Protein AF-A0A261PYW4-F1 (afdb_monomer_lite)

Foldseek 3Di:
DDDDPVCVVVVVVVVLVVDPCSVVVVVVVVVVVLVCCCPDPNVVVVCCQQQPFPFDDDDPDTDGDGPVVVVVVVVVVVVVVVVVVVVVCCCVPNPVVDPPPPPPD

Radius of gyration: 21.59 Å; chains: 1; bounding box: 51×36×65 Å

Structure (mmCIF, N/CA/C/O backbone):
data_AF-A0A261PYW4-F1
#
_entry.id   AF-A0A261PYW4-F1
#
loop_
_atom_site.group_PDB
_atom_site.id
_atom_site.type_symbol
_atom_site.label_atom_id
_atom_site.label_alt_id
_atom_site.label_comp_id
_atom_site.label_asym_id
_atom_site.label_entity_id
_atom_site.label_seq_id
_atom_site.pdbx_PDB_ins_code
_atom_site.Cartn_x
_atom_site.Cartn_y
_atom_site.Cartn_z
_atom_site.occupancy
_atom_site.B_iso_or_equiv
_atom_site.auth_seq_id
_atom_site.auth_comp_id
_atom_site.auth_asym_id
_atom_site.auth_atom_id
_atom_site.pdbx_PDB_model_num
ATOM 1 N N . MET A 1 1 ? -34.698 -8.906 -0.677 1.00 50.94 1 MET A N 1
ATOM 2 C CA . MET A 1 1 ? -33.302 -8.956 -0.192 1.00 50.94 1 MET A CA 1
ATOM 3 C C . MET A 1 1 ? -32.404 -9.249 -1.385 1.00 50.94 1 MET A C 1
ATOM 5 O O . MET A 1 1 ? -32.238 -10.400 -1.762 1.00 50.94 1 MET A O 1
ATOM 9 N N . SER A 1 2 ? -31.942 -8.202 -2.063 1.00 51.84 2 SER A N 1
ATOM 10 C CA . SER A 1 2 ? -31.101 -8.283 -3.260 1.00 51.84 2 SER A CA 1
ATOM 11 C C . SER A 1 2 ? -29.655 -8.541 -2.846 1.00 51.84 2 SER A C 1
ATOM 13 O O . SER A 1 2 ? -28.997 -7.639 -2.337 1.00 51.84 2 SER A O 1
ATOM 15 N N . GLN A 1 3 ? -29.177 -9.774 -3.022 1.00 60.50 3 GLN A N 1
ATOM 16 C CA . GLN A 1 3 ? -27.757 -10.088 -2.868 1.00 60.50 3 GLN A CA 1
ATOM 17 C C . GLN A 1 3 ? -27.005 -9.391 -4.001 1.00 60.50 3 GLN A C 1
ATOM 19 O O . GLN A 1 3 ? -27.249 -9.679 -5.173 1.00 60.50 3 GLN A O 1
ATOM 24 N N . THR A 1 4 ? -26.158 -8.423 -3.661 1.00 72.50 4 THR A N 1
ATOM 25 C CA . THR A 1 4 ? -25.351 -7.737 -4.668 1.00 72.50 4 THR A CA 1
ATOM 26 C C . THR A 1 4 ? -24.196 -8.657 -5.078 1.00 72.50 4 THR A C 1
ATOM 28 O O . THR A 1 4 ? -23.644 -9.350 -4.224 1.00 72.50 4 THR A O 1
ATOM 31 N N . PRO A 1 5 ? -23.800 -8.714 -6.362 1.00 69.12 5 PRO A N 1
ATOM 32 C CA . PRO A 1 5 ? -22.718 -9.599 -6.821 1.00 69.12 5 PRO A CA 1
ATOM 33 C C . PRO A 1 5 ? -21.370 -9.324 -6.127 1.00 69.12 5 PRO A C 1
ATOM 35 O O . PRO A 1 5 ? -20.513 -10.201 -6.055 1.00 69.12 5 PRO A O 1
ATOM 38 N N . ILE A 1 6 ? -21.217 -8.133 -5.549 1.00 68.44 6 ILE A N 1
ATOM 39 C CA . ILE A 1 6 ? -20.067 -7.711 -4.744 1.00 68.44 6 ILE A CA 1
ATOM 40 C C . ILE A 1 6 ? -19.944 -8.527 -3.445 1.00 68.44 6 ILE A C 1
ATOM 42 O O . ILE A 1 6 ? -18.831 -8.865 -3.041 1.00 68.44 6 ILE A O 1
ATOM 46 N N . ASP A 1 7 ? -21.057 -8.944 -2.832 1.00 68.75 7 ASP A N 1
ATOM 47 C CA . ASP A 1 7 ? -21.043 -9.709 -1.577 1.00 68.75 7 ASP A CA 1
ATOM 48 C C . ASP A 1 7 ? -20.369 -11.082 -1.716 1.00 68.75 7 ASP A C 1
ATOM 50 O O . ASP A 1 7 ? -19.802 -11.600 -0.754 1.00 68.75 7 ASP A O 1
ATOM 54 N N . VAL A 1 8 ? -20.398 -11.683 -2.908 1.00 69.25 8 VAL A N 1
ATOM 55 C CA . VAL A 1 8 ? -19.835 -13.023 -3.147 1.00 69.25 8 VAL A CA 1
ATOM 56 C C . VAL A 1 8 ? -18.305 -12.996 -3.107 1.00 69.25 8 VAL A C 1
ATOM 58 O O . VAL A 1 8 ? -17.688 -13.933 -2.604 1.00 69.25 8 VAL A O 1
ATOM 61 N N . VAL A 1 9 ? -17.698 -11.903 -3.575 1.00 71.12 9 VAL A N 1
ATOM 62 C CA . VAL A 1 9 ? -16.239 -11.716 -3.582 1.00 71.12 9 VAL A CA 1
ATOM 63 C C . VAL A 1 9 ? -15.749 -11.194 -2.228 1.00 71.12 9 VAL A C 1
ATOM 65 O O . VAL A 1 9 ? -14.712 -11.629 -1.728 1.00 71.12 9 VAL A O 1
ATOM 68 N N . VAL A 1 10 ? -16.515 -10.302 -1.594 1.00 74.00 10 VAL A N 1
ATOM 69 C CA . VAL A 1 10 ? -16.101 -9.633 -0.351 1.00 74.00 10 VAL A CA 1
ATOM 70 C C . VAL A 1 10 ? -16.253 -10.531 0.880 1.00 74.00 10 VAL A C 1
ATOM 72 O O . VAL A 1 10 ? -15.432 -10.443 1.789 1.00 74.00 10 VAL A O 1
ATOM 75 N N . ARG A 1 11 ? -17.240 -11.439 0.931 1.00 72.69 11 ARG A N 1
ATOM 76 C CA . ARG A 1 11 ? -17.457 -12.339 2.086 1.00 72.69 11 ARG A CA 1
ATOM 77 C C . ARG A 1 11 ? -16.244 -13.200 2.468 1.00 72.69 11 ARG A C 1
ATOM 79 O O . ARG A 1 11 ? -15.895 -13.201 3.650 1.00 72.69 11 ARG A O 1
ATOM 86 N N . PRO A 1 12 ? -15.591 -13.932 1.545 1.00 72.81 12 PRO A N 1
ATOM 87 C CA . PRO A 1 12 ? -14.400 -14.704 1.890 1.00 72.81 12 PRO A CA 1
ATOM 88 C C . PRO A 1 12 ? -13.248 -13.802 2.340 1.00 72.81 12 PRO A C 1
ATOM 90 O O . PRO A 1 12 ? -12.635 -14.090 3.363 1.00 72.81 12 PRO A O 1
ATOM 93 N N . ILE A 1 13 ? -13.016 -12.674 1.661 1.00 71.12 13 ILE A N 1
ATOM 94 C CA . ILE A 1 13 ? -11.970 -11.706 2.030 1.00 71.12 13 ILE A CA 1
ATOM 95 C C . ILE A 1 13 ? -12.221 -11.137 3.435 1.00 71.12 13 ILE A C 1
ATOM 97 O O . ILE A 1 13 ? -11.321 -11.125 4.266 1.00 71.12 13 ILE A O 1
ATOM 101 N N . SER A 1 14 ? -13.458 -10.746 3.745 1.00 71.50 14 SER A N 1
ATOM 102 C CA . SER A 1 14 ? -13.854 -10.214 5.054 1.00 71.50 14 SER A CA 1
ATOM 103 C C . SER A 1 14 ? -13.657 -11.231 6.182 1.00 71.50 14 SER A C 1
ATOM 105 O O . SER A 1 14 ? -13.142 -10.879 7.243 1.00 71.50 14 SER A O 1
ATOM 107 N N . LYS A 1 15 ? -13.997 -12.505 5.937 1.00 69.56 15 LYS A N 1
ATOM 108 C CA . LYS A 1 15 ? -13.799 -13.594 6.905 1.00 69.56 15 LYS A CA 1
ATOM 109 C C . LYS A 1 15 ? -12.317 -13.920 7.116 1.00 69.56 15 LYS A C 1
ATOM 111 O O . LYS A 1 15 ? -11.928 -14.235 8.234 1.00 69.56 15 LYS A O 1
ATOM 116 N N . PHE A 1 16 ? -11.501 -13.824 6.066 1.00 65.19 16 PHE A N 1
ATOM 117 C CA . PHE A 1 16 ? -10.048 -13.977 6.163 1.00 65.19 16 PHE A CA 1
ATOM 118 C C . PHE A 1 16 ? -9.401 -12.818 6.938 1.00 65.19 16 PHE A C 1
ATOM 120 O O . PHE A 1 16 ? -8.564 -13.066 7.802 1.00 65.19 16 PHE A O 1
ATOM 127 N N . ILE A 1 17 ? -9.820 -11.574 6.679 1.00 66.25 17 ILE A N 1
ATOM 128 C CA . ILE A 1 17 ? -9.297 -10.365 7.342 1.00 66.25 17 ILE A CA 1
ATOM 129 C C . ILE A 1 17 ? -9.703 -10.289 8.825 1.00 66.25 17 ILE A C 1
ATOM 131 O O . ILE A 1 17 ? -8.948 -9.751 9.626 1.00 66.25 17 ILE A O 1
ATOM 135 N N . HIS A 1 18 ? -10.851 -10.853 9.217 1.00 69.31 18 HIS A N 1
ATOM 136 C CA . HIS A 1 18 ? -11.322 -10.843 10.613 1.00 69.31 18 HIS A CA 1
ATOM 137 C C . HIS A 1 18 ? -10.465 -11.657 11.593 1.00 69.31 18 HIS A C 1
ATOM 139 O O . HIS A 1 18 ? -10.647 -11.541 12.802 1.00 69.31 18 HIS A O 1
ATOM 145 N N . GLN A 1 19 ? -9.554 -12.491 11.097 1.00 76.12 19 GLN A N 1
ATOM 146 C CA . GLN A 1 19 ? -8.654 -13.261 11.940 1.00 76.12 19 GLN A CA 1
ATOM 147 C C . GLN A 1 19 ? -7.342 -12.480 12.093 1.00 76.12 19 GLN A C 1
ATOM 149 O O . GLN A 1 19 ? -6.599 -12.325 11.124 1.00 76.12 19 GLN A O 1
ATOM 154 N N . GLU A 1 20 ? -7.038 -12.018 13.309 1.00 71.81 20 GLU A N 1
ATOM 155 C CA . GLU A 1 20 ? -5.895 -11.133 13.607 1.00 71.81 20 GLU A CA 1
ATOM 156 C C . GLU A 1 20 ? -4.545 -11.672 13.092 1.00 71.81 20 GLU A C 1
ATOM 158 O O . GLU A 1 20 ? -3.687 -10.909 12.659 1.00 71.81 20 GLU A O 1
ATOM 163 N N . TYR A 1 21 ? -4.371 -12.996 13.053 1.00 81.81 21 TYR A N 1
ATOM 164 C CA . TYR A 1 21 ? -3.135 -13.640 12.589 1.00 81.81 21 TYR A CA 1
ATOM 165 C C . TYR A 1 21 ? -3.011 -13.767 11.062 1.00 81.81 21 TYR A C 1
ATOM 167 O O . TYR A 1 21 ? -1.917 -14.020 10.554 1.00 81.81 21 TYR A O 1
ATOM 175 N N . THR A 1 22 ? -4.103 -13.610 10.308 1.00 84.06 22 THR A N 1
ATOM 176 C CA . THR A 1 22 ? -4.093 -13.805 8.848 1.00 84.06 22 THR A CA 1
ATOM 177 C C . THR A 1 22 ? -3.215 -12.776 8.147 1.00 84.06 22 THR A C 1
ATOM 179 O O . THR A 1 22 ? -2.485 -13.131 7.223 1.00 84.06 22 THR A O 1
ATOM 182 N N . SER A 1 23 ? -3.240 -11.519 8.594 1.00 83.56 23 SER A N 1
ATOM 183 C CA . SER A 1 23 ? -2.403 -10.454 8.027 1.00 83.56 23 SER A CA 1
ATOM 184 C C . SER A 1 23 ? -0.911 -10.780 8.170 1.00 83.56 23 SER A C 1
ATOM 186 O O . SER A 1 23 ? -0.159 -10.672 7.201 1.00 83.56 23 SER A O 1
ATOM 188 N N . GLY A 1 24 ? -0.501 -11.274 9.343 1.00 88.88 24 GLY A N 1
ATOM 189 C CA . GLY A 1 24 ? 0.873 -11.692 9.618 1.00 88.88 24 GLY A CA 1
ATOM 190 C C . GLY A 1 24 ? 1.323 -12.875 8.758 1.00 88.88 24 GLY A C 1
ATOM 191 O O . GLY A 1 24 ? 2.423 -12.849 8.209 1.00 88.88 24 GLY A O 1
ATOM 192 N N . ILE A 1 25 ? 0.464 -13.883 8.574 1.00 90.81 25 ILE A N 1
ATOM 193 C CA . ILE A 1 25 ? 0.765 -15.044 7.718 1.00 90.81 25 ILE A CA 1
ATOM 194 C C . ILE A 1 25 ? 0.918 -14.616 6.254 1.00 90.81 25 ILE A C 1
ATOM 196 O O . ILE A 1 25 ? 1.869 -15.029 5.592 1.00 90.81 25 ILE A O 1
ATOM 200 N N . VAL A 1 26 ? 0.015 -13.773 5.746 1.00 90.31 26 VAL A N 1
ATOM 201 C CA . VAL A 1 26 ? 0.079 -13.272 4.363 1.00 90.31 26 VAL A CA 1
ATOM 202 C C . VAL A 1 26 ? 1.351 -12.456 4.135 1.00 90.31 26 VAL A C 1
ATOM 204 O O . VAL A 1 26 ? 2.031 -12.658 3.125 1.00 90.31 26 VAL A O 1
ATOM 207 N N . LEU A 1 27 ? 1.717 -11.582 5.078 1.00 90.50 27 LEU A N 1
ATOM 208 C CA . LEU A 1 27 ? 2.959 -10.814 5.009 1.00 90.50 27 LEU A CA 1
ATOM 209 C C . LEU A 1 27 ? 4.182 -11.739 4.996 1.00 90.50 27 LEU A C 1
ATOM 211 O O . LEU A 1 27 ? 5.047 -11.604 4.133 1.00 90.50 27 LEU A O 1
ATOM 215 N N . PHE A 1 28 ? 4.231 -12.710 5.909 1.00 93.88 28 PHE A N 1
ATOM 216 C CA . PHE A 1 28 ? 5.331 -13.666 5.995 1.00 93.88 28 PHE A CA 1
ATOM 217 C C . PHE A 1 28 ? 5.498 -14.469 4.700 1.00 93.88 28 PHE A C 1
ATOM 219 O O . PHE A 1 28 ? 6.599 -14.542 4.156 1.00 93.88 28 PHE A O 1
ATOM 226 N N . LEU A 1 29 ? 4.404 -15.016 4.162 1.00 95.50 29 LEU A N 1
ATOM 227 C CA . LEU A 1 29 ? 4.424 -15.743 2.891 1.00 95.50 29 LEU A CA 1
ATOM 228 C C . LEU A 1 29 ? 4.878 -14.853 1.729 1.00 95.50 29 LEU A C 1
ATOM 230 O O . LEU A 1 29 ? 5.632 -15.317 0.878 1.00 95.50 29 LEU A O 1
ATOM 234 N N . SER A 1 30 ? 4.473 -13.581 1.716 1.00 92.44 30 SER A N 1
ATOM 235 C CA . SER A 1 30 ? 4.902 -12.615 0.697 1.00 92.44 30 SER A CA 1
ATOM 236 C C . SER A 1 30 ? 6.412 -12.369 0.750 1.00 92.44 30 SER A C 1
ATOM 238 O O . SER A 1 30 ? 7.073 -12.393 -0.287 1.00 92.44 30 SER A O 1
ATOM 240 N N . VAL A 1 31 ? 6.978 -12.202 1.951 1.00 93.75 31 VAL A N 1
ATOM 241 C CA . VAL A 1 31 ? 8.430 -12.036 2.150 1.00 93.75 31 VAL A CA 1
ATOM 242 C C . VAL A 1 31 ? 9.188 -13.285 1.711 1.00 93.75 31 VAL A C 1
ATOM 244 O O . VAL A 1 31 ? 10.166 -13.186 0.974 1.00 93.75 31 VAL A O 1
ATOM 247 N N . VAL A 1 32 ? 8.726 -14.467 2.124 1.00 95.69 32 VAL A N 1
ATOM 248 C CA . VAL A 1 32 ? 9.341 -15.742 1.737 1.00 95.69 32 VAL A CA 1
ATOM 249 C C . VAL A 1 32 ? 9.312 -15.912 0.217 1.00 95.69 32 VAL A C 1
ATOM 251 O O . VAL A 1 32 ? 10.343 -16.219 -0.378 1.00 95.69 32 VAL A O 1
ATOM 254 N N . ALA A 1 33 ? 8.172 -15.655 -0.428 1.00 91.19 33 ALA A N 1
ATOM 255 C CA . ALA A 1 33 ? 8.046 -15.720 -1.881 1.00 91.19 33 ALA A CA 1
ATOM 256 C C . ALA A 1 33 ? 8.985 -14.730 -2.592 1.00 91.19 33 ALA A C 1
ATOM 258 O O . ALA A 1 33 ? 9.651 -15.113 -3.553 1.00 91.19 33 ALA A O 1
ATOM 259 N N . ALA A 1 34 ? 9.091 -13.492 -2.098 1.00 88.06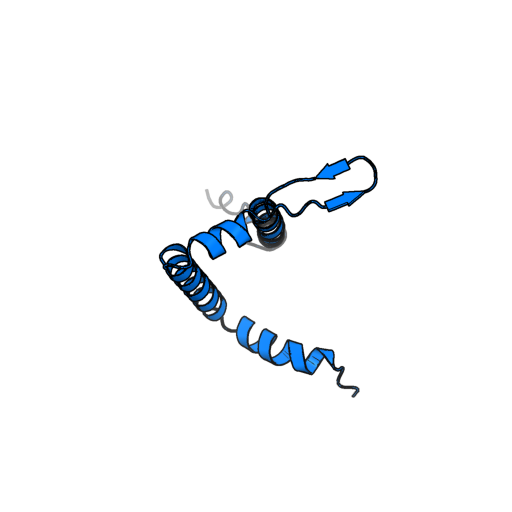 34 ALA A N 1
ATOM 260 C CA . ALA A 1 34 ? 10.003 -12.490 -2.644 1.00 88.06 34 ALA A CA 1
ATOM 261 C C . ALA A 1 34 ? 11.473 -12.925 -2.527 1.00 88.06 34 ALA A C 1
ATOM 263 O O . ALA A 1 34 ? 12.217 -12.833 -3.501 1.00 88.06 34 ALA A O 1
ATOM 264 N N . LEU A 1 35 ? 11.882 -13.464 -1.372 1.00 89.50 35 LEU A N 1
ATOM 265 C CA . LEU A 1 35 ? 13.235 -13.989 -1.167 1.00 89.50 35 LEU A CA 1
ATOM 266 C C . LEU A 1 35 ? 13.536 -15.164 -2.098 1.00 89.50 35 LEU A C 1
ATOM 268 O O . LEU A 1 35 ? 14.600 -15.189 -2.716 1.00 89.50 35 LEU A O 1
ATOM 272 N N . PHE A 1 36 ? 12.611 -16.117 -2.229 1.00 89.56 36 PHE A N 1
ATOM 273 C CA . PHE A 1 36 ? 12.777 -17.237 -3.155 1.00 89.56 36 PHE A CA 1
ATOM 274 C C . PHE A 1 36 ? 12.903 -16.761 -4.601 1.00 89.56 36 PHE A C 1
ATOM 276 O O . PHE A 1 36 ? 13.782 -17.236 -5.315 1.00 89.56 36 PHE A O 1
ATOM 283 N N . TRP A 1 37 ? 12.070 -15.810 -5.028 1.00 84.06 37 TRP A N 1
ATOM 284 C CA . TRP A 1 37 ? 12.119 -15.273 -6.385 1.00 84.06 37 TRP A CA 1
ATOM 285 C C . TRP A 1 37 ? 13.444 -14.544 -6.646 1.00 84.06 37 TRP A C 1
ATOM 287 O O . TRP A 1 37 ? 14.129 -14.864 -7.620 1.00 84.06 37 TRP A O 1
ATOM 297 N N . ALA A 1 38 ? 13.858 -13.652 -5.743 1.00 81.38 38 ALA A N 1
ATOM 298 C CA . ALA A 1 38 ? 15.088 -12.871 -5.873 1.00 81.38 38 ALA A CA 1
ATOM 299 C C . ALA A 1 38 ? 16.368 -13.729 -5.871 1.00 81.38 38 ALA A C 1
ATOM 301 O O . ALA A 1 38 ? 17.340 -13.370 -6.525 1.00 81.38 38 ALA A O 1
ATOM 302 N N . ASN A 1 39 ? 16.374 -14.871 -5.172 1.00 85.12 39 ASN A N 1
ATOM 303 C CA . ASN A 1 39 ? 17.524 -15.786 -5.120 1.00 85.12 39 ASN A CA 1
ATOM 304 C C . ASN A 1 39 ? 17.470 -16.907 -6.179 1.00 85.12 39 ASN A C 1
ATOM 306 O O . ASN A 1 39 ? 18.352 -17.765 -6.216 1.00 85.12 39 ASN A O 1
ATOM 310 N N . SER A 1 40 ? 16.433 -16.945 -7.021 1.00 82.44 40 SER A N 1
ATOM 311 C CA . SER A 1 40 ? 16.278 -17.983 -8.046 1.00 82.44 40 SER A CA 1
ATOM 312 C C . SER A 1 40 ? 17.060 -17.661 -9.333 1.00 82.44 40 SER A C 1
ATOM 314 O O . SER A 1 40 ? 17.381 -16.501 -9.584 1.00 82.44 40 SER A O 1
ATOM 316 N N . PRO A 1 41 ? 17.287 -18.643 -10.231 1.00 70.69 41 PRO A N 1
ATOM 317 C CA . PRO A 1 41 ? 17.839 -18.397 -11.571 1.00 70.69 41 PRO A CA 1
ATOM 318 C C . PRO A 1 41 ? 17.005 -17.424 -12.430 1.00 70.69 41 PRO A C 1
ATOM 320 O O . PRO A 1 41 ? 17.484 -16.950 -13.453 1.00 70.69 41 PRO A O 1
ATOM 323 N N . GLY A 1 42 ? 15.763 -17.123 -12.022 1.00 65.81 42 GLY A N 1
ATOM 324 C CA . GLY A 1 42 ? 14.898 -16.093 -12.602 1.00 65.81 42 GLY A CA 1
ATOM 325 C C . GLY A 1 42 ? 15.078 -14.700 -11.986 1.00 65.81 42 GLY A C 1
ATOM 326 O O . GLY A 1 42 ? 14.205 -13.852 -12.171 1.00 65.81 42 GLY A O 1
ATOM 327 N N . ALA A 1 43 ? 16.169 -14.452 -11.251 1.00 66.12 43 ALA A N 1
ATOM 328 C CA . ALA A 1 43 ? 16.481 -13.154 -10.653 1.00 66.12 43 ALA A CA 1
ATOM 329 C C . ALA A 1 43 ? 16.488 -12.015 -11.686 1.00 66.12 43 ALA A C 1
ATOM 331 O O . ALA A 1 43 ? 15.970 -10.943 -11.395 1.00 66.12 43 ALA A O 1
ATOM 332 N N . GLU A 1 44 ? 16.957 -12.247 -12.920 1.00 65.81 44 GLU A N 1
ATOM 333 C CA . GLU A 1 44 ? 16.845 -11.241 -13.990 1.00 65.81 44 GLU A CA 1
ATOM 334 C C . GLU A 1 44 ? 15.390 -10.866 -14.290 1.00 65.81 44 GLU A C 1
ATOM 336 O O . GLU A 1 44 ? 15.094 -9.691 -14.467 1.00 65.81 44 GLU A O 1
ATOM 341 N N . SER A 1 45 ? 14.456 -11.823 -14.282 1.00 71.12 45 SER A N 1
ATOM 342 C CA . SER A 1 45 ? 13.031 -11.522 -14.463 1.00 71.12 45 SER A CA 1
ATOM 343 C C . SER A 1 45 ? 12.458 -10.740 -13.281 1.00 71.12 45 SER A C 1
ATOM 345 O O . SER A 1 45 ? 11.568 -9.921 -13.489 1.00 71.12 45 SER A O 1
ATOM 347 N N . TYR A 1 46 ? 12.944 -10.978 -12.059 1.00 68.12 46 TYR A N 1
ATOM 348 C CA . TYR A 1 46 ? 12.573 -10.177 -10.893 1.00 68.12 46 TYR A CA 1
ATOM 349 C C . TYR A 1 46 ? 13.070 -8.738 -11.068 1.00 68.12 46 TYR A C 1
ATOM 351 O O . TYR A 1 46 ? 12.272 -7.806 -11.028 1.00 68.12 46 TYR A O 1
ATOM 359 N N . HIS A 1 47 ? 14.358 -8.556 -11.363 1.00 68.88 47 HIS A N 1
ATOM 360 C CA . HIS A 1 47 ? 14.933 -7.237 -11.614 1.00 68.88 47 HIS A CA 1
ATOM 361 C C . HIS A 1 47 ? 14.230 -6.516 -12.765 1.00 68.88 47 HIS A C 1
ATOM 363 O O . HIS A 1 47 ? 13.851 -5.367 -12.596 1.00 68.88 47 HIS A O 1
ATOM 369 N N . HIS A 1 48 ? 13.918 -7.200 -13.868 1.00 70.31 48 HIS A N 1
ATOM 370 C CA . HIS A 1 48 ? 13.208 -6.601 -14.998 1.00 70.31 48 HIS A CA 1
ATOM 371 C C . HIS A 1 48 ? 11.806 -6.104 -14.619 1.00 70.31 48 HIS A C 1
ATOM 373 O O . HIS A 1 48 ? 11.407 -5.021 -15.035 1.00 70.31 48 HIS A O 1
ATOM 379 N N . VAL A 1 49 ? 11.059 -6.852 -13.798 1.00 70.19 49 VAL A N 1
ATOM 380 C CA . VAL A 1 49 ? 9.737 -6.426 -13.301 1.00 70.19 49 VAL A CA 1
ATOM 381 C C . VAL A 1 49 ? 9.857 -5.222 -12.359 1.00 70.19 49 VAL A C 1
ATOM 383 O O . VAL A 1 49 ? 9.060 -4.291 -12.452 1.00 70.19 49 VAL A O 1
ATOM 386 N N . TRP A 1 50 ? 10.858 -5.207 -11.476 1.00 66.88 50 TRP A N 1
ATOM 387 C CA . TRP A 1 50 ? 11.073 -4.126 -10.502 1.00 66.88 50 TRP A CA 1
ATOM 388 C C . TRP A 1 50 ? 11.697 -2.854 -11.110 1.00 66.88 50 TRP A C 1
ATOM 390 O O . TRP A 1 50 ? 11.440 -1.747 -10.625 1.00 66.88 50 TRP A O 1
ATOM 400 N N . GLU A 1 51 ? 12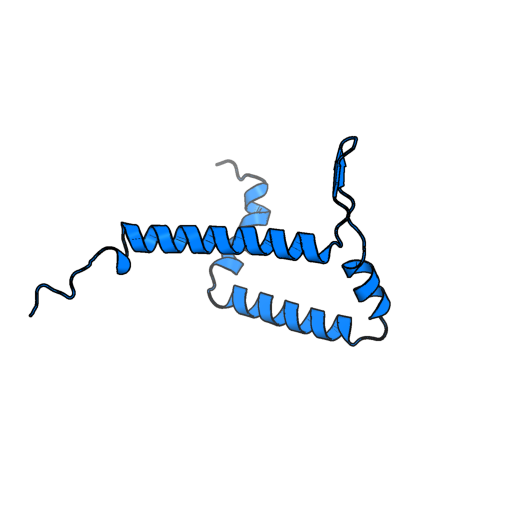.484 -3.003 -12.176 1.00 65.56 51 GLU A N 1
ATOM 401 C CA . GLU A 1 51 ? 13.099 -1.928 -12.967 1.00 65.56 51 GLU A CA 1
ATOM 402 C C . GLU A 1 51 ? 12.231 -1.488 -14.148 1.00 65.56 51 GLU A C 1
ATOM 404 O O . GLU A 1 51 ? 12.590 -0.535 -14.836 1.00 65.56 51 GLU A O 1
ATOM 409 N N . THR A 1 52 ? 11.079 -2.130 -14.383 1.00 65.94 52 THR A N 1
ATOM 410 C CA . THR A 1 52 ? 10.129 -1.659 -15.395 1.00 65.94 52 THR A CA 1
ATOM 411 C C . THR A 1 52 ? 9.722 -0.228 -15.036 1.00 65.94 52 THR A C 1
ATOM 413 O O . THR A 1 52 ? 9.004 0.013 -14.062 1.00 65.94 52 THR A O 1
ATOM 416 N N . SER A 1 53 ? 10.215 0.732 -15.817 1.00 59.91 53 SER A N 1
ATOM 417 C CA . SER A 1 53 ? 9.850 2.140 -15.711 1.00 59.91 53 SER A CA 1
ATOM 418 C C . SER A 1 53 ? 8.378 2.302 -16.058 1.00 59.91 53 SER A C 1
ATOM 420 O O . SER A 1 53 ? 7.972 2.153 -17.214 1.00 59.91 53 SER A O 1
ATOM 422 N N . LEU A 1 54 ? 7.561 2.606 -15.049 1.00 59.69 54 LEU A N 1
ATOM 423 C CA . LEU A 1 54 ? 6.171 2.969 -15.267 1.00 59.69 54 LEU A CA 1
ATOM 424 C C . LEU A 1 54 ? 6.129 4.475 -15.529 1.00 59.69 54 LEU A C 1
ATOM 426 O O . LEU A 1 54 ? 6.046 5.285 -14.607 1.00 59.69 54 LEU A O 1
ATOM 430 N N . SER A 1 55 ? 6.229 4.845 -16.804 1.00 56.81 55 SER A N 1
ATOM 431 C CA . SER A 1 55 ? 6.143 6.240 -17.221 1.00 56.81 55 SER A CA 1
ATOM 432 C C . SER A 1 55 ? 4.676 6.638 -17.373 1.00 56.81 55 SER A C 1
ATOM 434 O O . SER A 1 55 ? 4.002 6.236 -18.324 1.00 56.81 55 SER A O 1
ATOM 436 N N . VAL A 1 56 ? 4.154 7.398 -16.409 1.00 58.34 56 VAL A N 1
ATOM 437 C CA . VAL A 1 56 ? 2.793 7.950 -16.460 1.00 58.34 56 VAL A CA 1
ATOM 438 C C . VAL A 1 56 ? 2.918 9.457 -16.642 1.00 58.34 56 VAL A C 1
ATOM 440 O O . VAL A 1 56 ? 3.442 10.158 -15.778 1.00 58.34 56 VAL A O 1
ATOM 443 N N . GLY A 1 57 ? 2.471 9.967 -17.788 1.00 57.03 57 GLY A N 1
ATOM 444 C CA . GLY A 1 57 ? 2.590 11.384 -18.115 1.00 57.03 57 GLY A CA 1
ATOM 445 C C . GLY A 1 57 ? 1.451 11.893 -18.988 1.00 57.03 57 GLY A C 1
ATOM 446 O O . GLY A 1 57 ? 0.940 11.178 -19.849 1.00 57.03 57 GLY A O 1
ATOM 447 N N . VAL A 1 58 ? 1.058 13.148 -18.764 1.00 51.31 58 VAL A N 1
ATOM 448 C CA . VAL A 1 58 ? 0.103 13.885 -19.602 1.00 51.31 58 VAL A CA 1
ATOM 449 C C . VAL A 1 58 ? 0.830 15.094 -20.189 1.00 51.31 58 VAL A C 1
ATOM 451 O O . VAL A 1 58 ? 1.363 15.933 -19.461 1.00 51.31 58 VAL A O 1
ATOM 454 N N . ALA A 1 59 ? 0.847 15.181 -21.519 1.00 68.31 59 ALA A N 1
ATOM 455 C CA . ALA A 1 59 ? 1.516 16.225 -22.297 1.00 68.31 59 ALA A CA 1
ATOM 456 C C . ALA A 1 59 ? 3.034 16.355 -22.029 1.00 68.31 59 ALA A C 1
ATOM 458 O O . ALA A 1 59 ? 3.812 15.651 -22.661 1.00 68.31 59 ALA A O 1
ATOM 459 N N . GLN A 1 60 ? 3.460 17.269 -21.147 1.00 64.62 60 GLN A N 1
ATOM 460 C CA . GLN A 1 60 ? 4.876 17.629 -20.927 1.00 64.62 60 GLN A CA 1
ATOM 461 C C . GLN A 1 60 ? 5.433 17.180 -19.567 1.00 64.62 60 GLN A C 1
ATOM 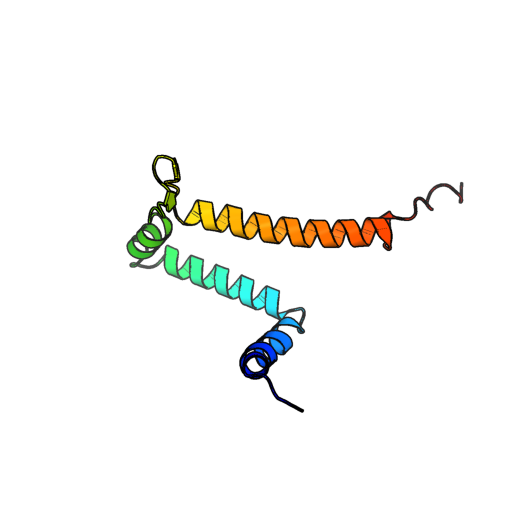463 O O . GLN A 1 60 ? 6.632 17.299 -19.334 1.00 64.62 60 GLN A O 1
ATOM 468 N N . HIS A 1 61 ? 4.584 16.685 -18.662 1.00 55.28 61 HIS A N 1
ATOM 469 C CA . HIS A 1 61 ? 5.030 16.143 -17.379 1.00 55.28 61 HIS A CA 1
ATOM 470 C C . HIS A 1 61 ? 5.122 14.629 -17.499 1.00 55.28 61 HIS A C 1
ATOM 472 O O . HIS A 1 61 ? 4.102 13.941 -17.507 1.00 55.28 61 HIS A O 1
ATOM 478 N N . VAL A 1 62 ? 6.348 14.132 -17.626 1.00 58.91 62 VAL A N 1
ATOM 479 C CA . VAL A 1 62 ? 6.652 12.703 -17.647 1.00 58.91 62 VAL A CA 1
ATOM 480 C C . VAL A 1 62 ? 7.222 12.342 -16.282 1.00 58.91 62 VAL A C 1
ATOM 482 O O . VAL A 1 62 ? 8.331 12.753 -15.949 1.00 58.91 62 VAL A O 1
ATOM 485 N N . PHE A 1 63 ? 6.456 11.601 -15.483 1.00 59.12 63 PHE A N 1
ATOM 486 C CA . PHE A 1 63 ? 6.981 10.964 -14.281 1.00 59.12 63 PHE A CA 1
ATOM 487 C C . PHE A 1 63 ? 7.532 9.598 -14.679 1.00 59.12 63 PHE A C 1
ATOM 489 O O . PHE A 1 63 ? 6.788 8.625 -14.785 1.00 59.12 63 PHE A O 1
ATOM 496 N N . ASP A 1 64 ? 8.833 9.554 -14.956 1.00 63.69 64 ASP A N 1
ATOM 497 C CA . ASP A 1 64 ? 9.571 8.317 -15.202 1.00 63.69 64 ASP A CA 1
ATOM 498 C C . ASP A 1 64 ? 10.220 7.865 -13.895 1.00 63.69 64 ASP A C 1
ATOM 500 O O . ASP A 1 64 ? 11.336 8.258 -13.549 1.00 63.69 64 ASP A O 1
ATOM 504 N N . HIS A 1 65 ? 9.462 7.090 -13.124 1.0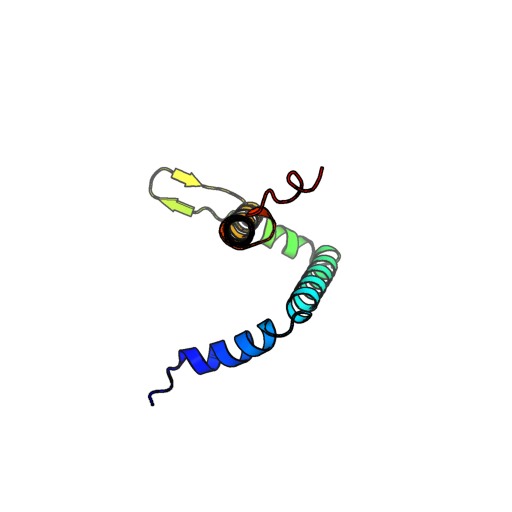0 66.81 65 HIS A N 1
ATOM 505 C CA . HIS A 1 65 ? 9.991 6.417 -11.951 1.00 66.81 65 HIS A CA 1
ATOM 506 C C . HIS A 1 65 ? 9.828 4.906 -12.102 1.00 66.81 65 HIS A C 1
ATOM 508 O O . HIS A 1 65 ? 8.794 4.437 -12.595 1.00 66.81 65 HIS A O 1
ATOM 514 N N . PRO A 1 66 ? 10.826 4.128 -11.649 1.00 73.75 66 PRO A N 1
ATOM 515 C CA . PRO A 1 66 ? 10.708 2.684 -11.573 1.00 73.75 66 PRO A CA 1
ATOM 516 C C . PRO A 1 66 ? 9.462 2.272 -10.787 1.00 73.75 66 PRO A C 1
ATOM 518 O O . PRO A 1 66 ? 9.099 2.917 -9.796 1.00 73.75 66 PRO A O 1
ATOM 521 N N . LEU A 1 67 ? 8.844 1.159 -11.182 1.00 77.25 67 LEU A N 1
ATOM 522 C CA . LEU A 1 67 ? 7.643 0.624 -10.537 1.00 77.25 67 LEU A CA 1
ATOM 523 C C . LEU A 1 67 ? 7.792 0.481 -9.010 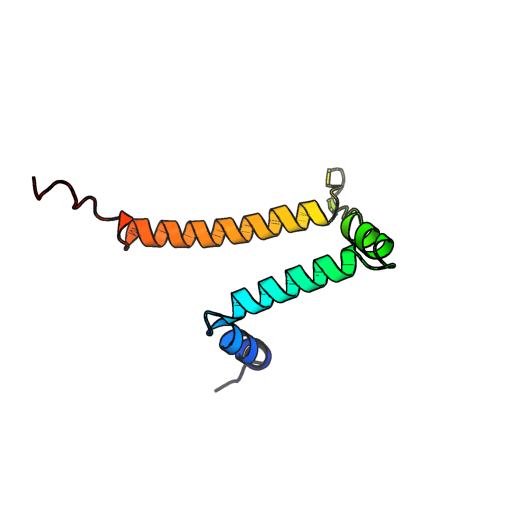1.00 77.25 67 LEU A C 1
ATOM 525 O O . LEU A 1 67 ? 6.843 0.709 -8.262 1.00 77.25 67 LEU A O 1
ATOM 529 N N . HIS A 1 68 ? 8.993 0.151 -8.535 1.00 76.75 68 HIS A N 1
ATOM 530 C CA . HIS A 1 68 ? 9.257 -0.019 -7.109 1.00 76.75 68 HIS A CA 1
ATOM 531 C C . HIS A 1 68 ? 9.086 1.258 -6.279 1.00 76.75 68 HIS A C 1
ATOM 533 O O . HIS A 1 68 ? 8.631 1.171 -5.140 1.00 76.75 68 HIS A O 1
ATOM 539 N N . ILE A 1 69 ? 9.415 2.427 -6.840 1.00 79.75 69 ILE A N 1
ATOM 540 C CA . ILE A 1 69 ? 9.245 3.722 -6.166 1.00 79.75 69 ILE A CA 1
ATOM 541 C C . ILE A 1 69 ? 7.755 4.017 -6.012 1.00 79.75 69 ILE A C 1
ATOM 543 O O . ILE A 1 69 ? 7.291 4.299 -4.913 1.00 79.75 69 ILE A O 1
ATOM 547 N N . TRP A 1 70 ? 6.985 3.829 -7.086 1.00 83.19 70 TRP A N 1
ATOM 548 C CA . TRP A 1 70 ? 5.533 4.004 -7.069 1.00 83.19 70 TRP A CA 1
ATOM 549 C C . TRP A 1 70 ? 4.836 3.109 -6.044 1.00 83.19 70 TRP A C 1
ATOM 551 O O . TRP A 1 70 ? 3.956 3.567 -5.315 1.00 83.19 70 TRP A O 1
ATOM 561 N N . ILE A 1 71 ? 5.220 1.830 -5.982 1.00 85.00 71 ILE A N 1
ATOM 562 C CA . ILE A 1 71 ? 4.651 0.887 -5.014 1.00 85.00 71 ILE A CA 1
ATOM 563 C C . ILE A 1 71 ? 5.021 1.300 -3.589 1.00 85.00 71 ILE A C 1
ATOM 565 O O . ILE A 1 71 ? 4.155 1.267 -2.716 1.00 85.00 71 ILE A O 1
ATOM 569 N N . ASN A 1 72 ? 6.275 1.694 -3.347 1.00 89.31 72 ASN A N 1
ATOM 570 C CA . ASN A 1 72 ? 6.723 2.124 -2.026 1.00 89.31 72 ASN A CA 1
ATOM 571 C C . ASN A 1 72 ? 5.932 3.347 -1.551 1.00 89.31 72 ASN A C 1
ATOM 573 O O . ASN A 1 72 ? 5.305 3.289 -0.494 1.00 89.31 72 ASN A O 1
ATOM 577 N N . ASP A 1 73 ? 5.862 4.391 -2.375 1.00 88.81 73 ASP A N 1
ATOM 578 C CA . ASP A 1 73 ? 5.158 5.628 -2.045 1.00 88.81 73 ASP A CA 1
ATOM 579 C C . ASP A 1 73 ? 3.650 5.398 -1.880 1.00 88.81 73 ASP A C 1
ATOM 581 O O . ASP A 1 73 ? 3.037 5.900 -0.936 1.00 88.81 73 ASP A O 1
ATOM 585 N N . GLY A 1 74 ? 3.041 4.589 -2.753 1.00 90.50 74 GLY A N 1
ATOM 586 C CA . GLY A 1 74 ? 1.620 4.251 -2.678 1.00 90.50 74 GLY A CA 1
ATOM 587 C C . GLY A 1 74 ? 1.264 3.446 -1.427 1.00 90.50 74 GLY A C 1
ATOM 588 O O . GLY A 1 74 ? 0.313 3.784 -0.718 1.00 90.50 74 GLY A O 1
ATOM 589 N N . LEU A 1 75 ? 2.037 2.399 -1.117 1.00 91.19 75 LEU A N 1
ATOM 590 C CA . LEU A 1 75 ? 1.834 1.600 0.095 1.00 91.19 75 LEU A CA 1
ATOM 591 C C . LEU A 1 75 ? 2.115 2.417 1.359 1.00 91.19 75 LEU A C 1
ATOM 593 O O . LEU A 1 75 ? 1.351 2.315 2.319 1.00 91.19 75 LEU A O 1
ATOM 597 N N . MET A 1 76 ? 3.151 3.260 1.354 1.00 92.56 76 MET A N 1
ATOM 598 C CA . MET A 1 76 ? 3.437 4.194 2.446 1.00 92.56 76 MET A CA 1
ATOM 599 C C . MET A 1 76 ? 2.281 5.165 2.665 1.00 92.56 76 MET A C 1
ATOM 601 O O . MET A 1 76 ? 1.872 5.360 3.806 1.00 92.56 76 MET A O 1
ATOM 605 N N . ALA A 1 77 ? 1.706 5.730 1.602 1.00 95.00 77 ALA A N 1
ATOM 606 C CA . ALA A 1 77 ? 0.559 6.625 1.715 1.00 95.00 77 ALA A CA 1
ATOM 607 C C . ALA A 1 77 ? -0.637 5.936 2.394 1.00 95.00 77 ALA A C 1
ATOM 609 O O . ALA A 1 77 ? -1.237 6.506 3.305 1.00 95.00 77 ALA A O 1
ATOM 610 N N . VAL A 1 78 ? -0.949 4.691 2.013 1.00 94.25 78 VAL A N 1
ATOM 611 C CA . VAL A 1 78 ? -2.011 3.900 2.662 1.00 94.25 78 VAL A CA 1
ATOM 612 C C . VAL A 1 78 ? -1.660 3.586 4.120 1.00 94.25 78 VAL A C 1
ATOM 614 O O . VAL A 1 78 ? -2.508 3.747 4.998 1.00 94.25 78 VAL A O 1
ATOM 617 N N . PHE A 1 79 ? -0.420 3.181 4.400 1.00 92.38 79 PHE A N 1
ATOM 618 C CA . PHE A 1 79 ? 0.053 2.891 5.754 1.00 92.38 79 PHE A CA 1
ATOM 619 C C . PHE A 1 79 ? -0.069 4.113 6.672 1.00 92.38 79 PHE A C 1
ATOM 621 O O . PHE A 1 79 ? -0.711 4.040 7.721 1.00 92.38 79 PHE A O 1
ATOM 628 N N . PHE A 1 80 ? 0.475 5.258 6.256 1.00 95.06 80 PHE A N 1
ATOM 629 C CA . PHE A 1 80 ? 0.401 6.505 7.014 1.00 95.06 80 PHE A 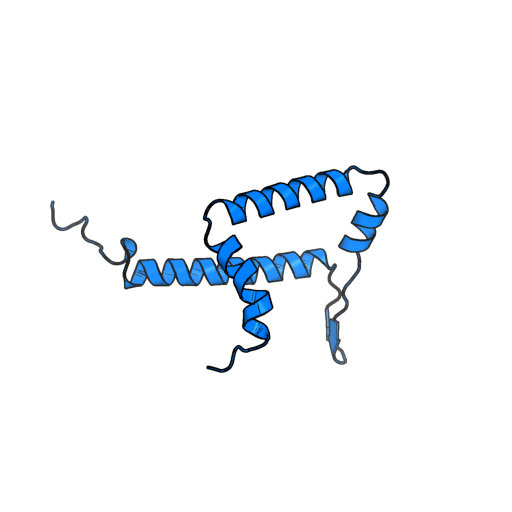CA 1
ATOM 630 C C . PHE A 1 80 ? -1.026 7.017 7.160 1.00 95.06 80 PHE A C 1
ATOM 632 O O . PHE A 1 80 ? -1.356 7.592 8.194 1.00 95.06 80 PHE A O 1
ATOM 639 N N . PHE A 1 81 ? -1.887 6.793 6.169 1.00 95.88 81 PHE A N 1
ATOM 640 C CA . PHE A 1 81 ? -3.299 7.124 6.287 1.00 95.88 81 PHE A CA 1
ATOM 641 C C . PHE A 1 81 ? -3.976 6.319 7.403 1.00 95.88 81 PHE A C 1
ATOM 643 O O . PHE A 1 81 ? -4.608 6.908 8.278 1.00 95.88 81 PHE A O 1
ATOM 650 N N . VAL A 1 82 ? -3.806 4.992 7.418 1.00 94.00 82 VAL A N 1
ATOM 651 C CA . VAL A 1 82 ? -4.384 4.120 8.457 1.00 94.00 82 VAL A CA 1
ATOM 652 C C . VAL A 1 82 ? -3.827 4.466 9.836 1.00 94.00 82 VAL A C 1
ATOM 654 O O . VAL A 1 82 ? -4.602 4.667 10.769 1.00 94.00 82 VAL A O 1
ATOM 657 N N . ILE A 1 83 ? -2.506 4.616 9.958 1.00 94.25 83 ILE A N 1
ATOM 658 C CA . ILE A 1 83 ? -1.863 5.028 11.212 1.00 94.25 83 ILE A CA 1
ATOM 659 C C . ILE A 1 83 ? -2.349 6.411 11.653 1.00 94.25 83 ILE A C 1
ATOM 661 O O . ILE A 1 83 ? -2.614 6.620 12.831 1.00 94.25 83 ILE A O 1
ATOM 665 N N . GLY A 1 84 ? -2.521 7.353 10.727 1.00 95.06 84 GLY A N 1
ATOM 666 C CA . GLY A 1 84 ? -3.043 8.684 11.028 1.00 95.06 84 GLY A CA 1
ATOM 667 C C . GLY A 1 84 ? -4.483 8.656 11.546 1.00 95.06 84 GLY A C 1
ATOM 668 O O . GLY A 1 84 ? -4.819 9.405 12.464 1.00 95.06 84 GLY A O 1
ATOM 669 N N . LEU A 1 85 ? -5.333 7.781 10.999 1.00 94.56 85 LEU A N 1
ATOM 670 C CA . LEU A 1 85 ? -6.692 7.568 11.503 1.00 94.56 85 LEU A CA 1
ATOM 671 C C . LEU A 1 85 ? -6.694 6.947 12.899 1.00 94.56 85 LEU A C 1
ATOM 673 O O . LEU A 1 85 ? -7.465 7.391 13.751 1.00 94.56 85 LEU A O 1
ATOM 677 N N . GLU A 1 86 ? -5.831 5.961 13.132 1.00 91.44 86 GLU A N 1
ATOM 678 C CA . GLU A 1 86 ? -5.693 5.306 14.431 1.00 91.44 86 GLU A CA 1
ATOM 679 C C . GLU A 1 86 ? -5.205 6.296 15.491 1.00 91.44 86 GLU A C 1
ATOM 681 O O . GLU A 1 86 ? -5.835 6.466 16.532 1.00 91.44 86 GLU A O 1
ATOM 686 N N . LEU A 1 87 ? -4.170 7.069 15.160 1.00 91.94 87 LEU A N 1
ATOM 687 C CA . LEU A 1 87 ? -3.651 8.120 16.022 1.00 91.94 87 LEU A CA 1
ATOM 688 C C . LEU A 1 87 ? -4.738 9.160 16.329 1.00 91.94 87 LEU A C 1
ATOM 690 O O . LEU A 1 87 ? -4.973 9.494 17.487 1.00 91.94 87 LEU A O 1
ATOM 694 N N . LYS A 1 88 ? -5.480 9.634 15.318 1.00 91.19 88 LYS A N 1
ATOM 695 C CA . LYS A 1 88 ? -6.606 10.562 15.525 1.00 91.19 88 LYS A CA 1
ATOM 696 C C . LYS A 1 88 ? -7.672 9.972 16.460 1.00 91.19 88 LYS A C 1
ATOM 698 O O . LYS A 1 88 ? -8.197 10.698 17.306 1.00 91.19 88 LYS A O 1
ATOM 703 N N . ARG A 1 89 ? -8.002 8.683 16.312 1.00 90.31 89 ARG A N 1
ATOM 704 C CA . ARG A 1 89 ? -8.948 7.965 17.184 1.00 90.31 89 ARG A CA 1
ATOM 705 C C . ARG A 1 89 ? -8.455 7.968 18.631 1.00 90.31 89 ARG A C 1
ATOM 707 O O . ARG A 1 89 ? -9.231 8.297 19.526 1.00 90.31 89 ARG A O 1
ATOM 714 N N . GLU A 1 90 ? -7.178 7.668 18.849 1.00 87.12 90 GLU A N 1
ATOM 715 C CA . GLU A 1 90 ? -6.562 7.661 20.179 1.00 87.12 90 GLU A CA 1
ATOM 716 C C . GLU A 1 90 ? -6.501 9.054 20.818 1.00 87.12 90 GLU A C 1
ATOM 718 O O . GLU A 1 90 ? -6.792 9.194 22.004 1.00 87.12 90 GLU A O 1
ATOM 723 N N . PHE A 1 91 ? -6.212 10.100 20.041 1.00 87.25 91 PHE A N 1
ATOM 724 C CA . PHE A 1 91 ? -6.230 11.485 20.527 1.00 87.25 91 PHE A CA 1
ATOM 725 C C . PHE A 1 91 ? -7.631 11.958 20.942 1.00 87.25 91 PHE A C 1
ATOM 727 O O . PHE A 1 91 ? -7.772 12.716 21.903 1.00 87.25 91 PHE A O 1
ATOM 734 N N . MET A 1 92 ? -8.676 11.556 20.212 1.00 85.62 92 MET A N 1
ATOM 735 C CA . MET A 1 92 ? -10.044 12.024 20.465 1.00 85.62 92 MET A CA 1
ATOM 736 C C . MET A 1 92 ? -10.787 11.216 21.533 1.00 85.62 92 MET A C 1
ATOM 738 O O . MET A 1 92 ? -11.627 11.776 22.231 1.00 85.62 92 MET A O 1
ATOM 742 N N . ALA A 1 93 ? -10.544 9.909 21.612 1.00 78.88 93 ALA A N 1
ATOM 743 C CA . ALA A 1 93 ? -11.344 8.992 22.426 1.00 78.88 93 ALA A CA 1
ATOM 744 C C . ALA A 1 93 ? -10.520 7.900 23.126 1.00 78.88 93 ALA A C 1
ATOM 746 O O . ALA A 1 93 ? -11.096 7.044 23.797 1.00 78.88 93 ALA A O 1
ATOM 747 N N . GLY A 1 94 ? -9.199 7.890 22.942 1.00 71.56 94 GLY A N 1
ATOM 748 C CA . GLY A 1 94 ? -8.296 6.922 23.554 1.00 71.56 94 GLY A CA 1
ATOM 749 C C . GLY A 1 94 ? -7.481 7.507 24.703 1.00 71.56 94 GLY A C 1
ATOM 750 O O . GLY A 1 94 ? -7.732 8.605 25.200 1.00 71.56 94 GLY A O 1
ATOM 751 N N . GLU A 1 95 ? -6.479 6.744 25.124 1.00 65.50 95 GLU A N 1
ATOM 752 C CA . GLU A 1 95 ? -5.663 7.027 26.310 1.00 65.50 95 GLU A CA 1
ATOM 753 C C . GLU A 1 95 ? -4.823 8.308 26.180 1.00 65.50 95 GLU A C 1
ATOM 755 O O . GLU A 1 95 ? -4.547 8.965 27.181 1.00 65.50 95 GLU A O 1
ATOM 760 N N . LEU A 1 96 ? -4.492 8.723 24.950 1.00 66.06 96 LEU A N 1
ATOM 761 C CA . LEU A 1 96 ? -3.769 9.969 24.657 1.00 66.06 96 LEU A CA 1
ATOM 762 C C . LEU A 1 96 ? -4.624 11.234 24.836 1.00 66.06 96 LEU A C 1
ATOM 764 O O . LEU A 1 96 ? -4.088 12.341 24.844 1.00 66.06 96 LEU A O 1
ATOM 768 N N . SER A 1 97 ? -5.944 11.090 24.975 1.00 65.88 97 SER A N 1
ATOM 769 C CA . SER A 1 97 ? -6.859 12.216 25.189 1.00 65.88 97 SER A CA 1
ATOM 770 C C . SER A 1 97 ? -6.806 12.751 26.626 1.00 65.88 97 SER A C 1
ATOM 772 O O . SER A 1 97 ? -7.084 13.925 26.876 1.00 65.88 97 SER A O 1
ATOM 774 N N . ALA A 1 98 ? -6.435 11.901 27.590 1.00 65.44 98 ALA A N 1
ATOM 775 C CA . ALA A 1 98 ? -6.485 12.230 29.006 1.00 65.44 98 ALA A CA 1
ATOM 776 C C . ALA A 1 98 ? -5.084 12.496 29.573 1.00 65.44 98 ALA A C 1
ATOM 778 O O . ALA A 1 98 ? -4.370 11.581 29.979 1.00 65.44 98 ALA A O 1
ATOM 779 N N . THR A 1 99 ? -4.727 13.771 29.732 1.00 62.88 99 THR A N 1
ATOM 780 C CA . THR A 1 99 ? -3.634 14.207 30.621 1.00 62.88 99 THR A CA 1
ATOM 781 C C . THR A 1 99 ? -4.045 14.005 32.092 1.00 62.88 99 THR A C 1
ATOM 783 O O . THR A 1 99 ? -4.140 14.956 32.858 1.00 62.88 99 THR A O 1
ATOM 786 N N . ASN A 1 100 ? -4.358 12.774 32.513 1.00 56.31 100 ASN A N 1
ATOM 787 C CA . ASN A 1 100 ? -4.829 12.480 33.877 1.00 56.31 100 ASN A CA 1
ATOM 788 C C . ASN A 1 100 ? -3.698 12.090 34.848 1.00 56.31 100 ASN A C 1
ATOM 790 O O . ASN A 1 100 ? -3.958 11.784 36.008 1.00 56.31 100 ASN A O 1
ATOM 794 N N . GLY A 1 101 ? -2.438 12.131 34.403 1.00 58.12 101 GLY A N 1
ATOM 795 C CA . GLY A 1 101 ? -1.264 11.797 35.219 1.00 58.12 101 GLY A CA 1
ATOM 796 C C . GLY A 1 101 ? -0.781 12.890 36.185 1.00 58.12 101 GLY A C 1
ATOM 797 O O . GLY A 1 101 ? 0.195 12.659 36.888 1.00 58.12 101 GLY A O 1
ATOM 798 N N . LEU A 1 102 ? -1.418 14.068 36.229 1.00 60.59 102 LEU A N 1
ATOM 799 C CA . LEU A 1 102 ? -0.949 15.224 37.019 1.00 60.59 102 LEU A CA 1
ATOM 800 C C . LEU A 1 102 ? -1.877 15.643 38.175 1.00 60.59 102 LEU A C 1
ATOM 802 O O . LEU A 1 102 ? -1.527 16.559 38.904 1.00 60.59 102 LEU A O 1
ATOM 806 N N . ASN A 1 103 ? -3.023 14.980 38.375 1.00 56.62 103 ASN A N 1
ATOM 807 C CA . ASN A 1 103 ? -3.971 15.316 39.456 1.00 56.62 103 ASN A CA 1
ATOM 808 C C . ASN A 1 103 ? -3.859 14.406 40.697 1.00 56.62 103 ASN A C 1
ATOM 810 O O . ASN A 1 103 ? -4.688 14.504 41.597 1.00 56.62 103 ASN A O 1
ATOM 814 N N . ASN A 1 104 ? -2.859 13.518 40.740 1.00 53.50 104 ASN A N 1
ATOM 815 C CA . ASN A 1 104 ? -2.602 12.604 41.862 1.00 53.50 104 ASN A CA 1
ATOM 816 C C . ASN A 1 104 ? -1.216 12.814 42.518 1.00 53.50 104 ASN A C 1
ATOM 818 O O . ASN A 1 104 ? -0.713 11.913 43.192 1.00 53.50 104 ASN A O 1
ATOM 822 N N . LEU A 1 105 ? -0.616 13.995 42.330 1.00 52.06 105 LEU A N 1
ATOM 823 C CA . LEU A 1 105 ? 0.493 14.544 43.126 1.00 52.06 105 LEU A CA 1
ATOM 824 C C . LEU A 1 105 ? 0.051 15.884 43.722 1.00 52.06 105 LEU A C 1
ATOM 826 O O . LEU A 1 105 ? 0.551 16.216 44.818 1.00 52.06 105 LEU A O 1
#

Sequence (105 aa):
MSQTPIDVVVRPISKFIHQEYTSGIVLFLSVVAALFWANSPGAESYHHVWETSLSVGVAQHVFDHPLHIWINDGLMAVFFFVIGLELKREFMAGELSATNGLNNL

pLDDT: mean 75.69, std 13.34, range [50.94, 95.88]

Secondary structure (DSSP, 8-state):
----HHHHHHHHHHHHHTSHHHHHHHHHHHHHHHHHHHTSTTHHHHHHHHH-EEEEEETTEEEEEEHHHHHHHHHHHHHHHHHHHHHHHHHHHSGGG---TTS--